Protein AF-A0A2P4XIR9-F1 (afdb_monomer_lite)

Organism: NCBI:txid4796

Radius of gyration: 23.54 Å; chains: 1; bounding box: 68×58×56 Å

Foldseek 3Di:
DDDDDDDDDDDDDDDDDDDDDVPPPPDDPDPDDAAQQSVQQVVCVPPPGDGAADEDFQVQVVDPVSLVVNLPCSHHQEYEHPPCQDCCNQPVDVPDGDNVRVVVVVVSCVVSNHHYDYDDDDDDPDDDPVPPDPPPPDDDD

InterPro domains:
  IPR001000 Glycoside hydrolase family 10 domain [PF00331] (42-124)
  IPR001000 Glycoside hydrolase family 10 domain [PS51760] (33-141)
  IPR017853 Glycoside hydrolase superfamily [SSF51445] (42-124)
  IPR044846 Glycoside hydrolase family 10 [PTHR31490] (36-125)

Sequence (141 aa):
MMNAAIACVLGASTLAVAFADPRVMIESTYTDTKGLNDLAKTAWQNKGGKYMGTATDIKQLGDPYYIKVLNDTSDFGMITPANAMKWDATEPKQGVFTFDDADKIVAFANKTGAQVRCHTLVWQWEYLLTIGDSSMLTLMI

pLDDT: mean 78.45, std 23.32, range [28.23, 97.94]

Structure (mmCIF, N/CA/C/O backbone):
data_AF-A0A2P4XIR9-F1
#
_entry.id   AF-A0A2P4XIR9-F1
#
loop_
_atom_site.group_PDB
_atom_site.id
_atom_site.type_symbol
_atom_site.label_atom_id
_atom_site.label_alt_id
_atom_site.label_comp_id
_atom_site.label_asym_id
_atom_site.label_entity_id
_atom_site.label_seq_id
_atom_site.pdbx_PDB_ins_code
_atom_site.Cartn_x
_atom_site.Cartn_y
_atom_site.Cartn_z
_atom_site.occupancy
_atom_site.B_iso_or_equiv
_atom_site.auth_seq_id
_atom_site.auth_comp_id
_atom_site.auth_asym_id
_atom_site.auth_atom_id
_atom_site.pdbx_PDB_model_num
ATOM 1 N N . MET A 1 1 ? 37.357 42.924 -7.310 1.00 36.47 1 MET A N 1
ATOM 2 C CA . MET A 1 1 ? 36.624 43.638 -8.377 1.00 36.47 1 MET A CA 1
ATOM 3 C C . MET A 1 1 ? 36.578 42.739 -9.607 1.00 36.47 1 MET A C 1
ATOM 5 O O . MET A 1 1 ? 37.609 42.146 -9.891 1.00 36.47 1 MET A O 1
ATOM 9 N N . MET A 1 2 ? 35.414 42.693 -10.282 1.00 32.34 2 MET A N 1
ATOM 10 C CA . MET A 1 2 ? 35.078 42.017 -11.563 1.00 32.34 2 MET A CA 1
ATOM 11 C C . MET A 1 2 ? 34.957 40.477 -11.522 1.00 32.34 2 MET A C 1
ATOM 13 O O . MET A 1 2 ? 35.800 39.821 -10.934 1.00 32.34 2 MET A O 1
ATOM 17 N N . ASN A 1 3 ? 33.982 39.805 -12.148 1.00 33.81 3 ASN A N 1
ATOM 18 C CA . ASN A 1 3 ? 32.728 40.198 -12.806 1.00 33.81 3 ASN A CA 1
ATOM 19 C C . ASN A 1 3 ? 31.863 38.930 -12.975 1.00 33.81 3 ASN A C 1
ATOM 21 O O . ASN A 1 3 ? 32.394 37.856 -13.249 1.00 33.81 3 ASN A O 1
ATOM 25 N N . ALA A 1 4 ? 30.545 39.063 -12.834 1.00 39.94 4 ALA A N 1
ATOM 26 C CA . ALA A 1 4 ? 29.579 38.003 -13.112 1.00 39.94 4 ALA A CA 1
ATOM 27 C C . ALA A 1 4 ? 29.442 37.756 -14.625 1.00 39.94 4 ALA A C 1
ATOM 29 O O . ALA A 1 4 ? 29.378 38.709 -15.400 1.00 39.94 4 ALA A O 1
ATOM 30 N N . ALA A 1 5 ? 29.313 36.492 -15.027 1.00 35.50 5 ALA A N 1
ATOM 31 C CA . ALA A 1 5 ? 28.760 36.115 -16.324 1.00 35.50 5 ALA A CA 1
ATOM 32 C C . ALA A 1 5 ? 27.881 34.871 -16.149 1.00 35.50 5 ALA A C 1
ATOM 34 O O . ALA A 1 5 ? 28.358 33.752 -15.973 1.00 35.50 5 ALA A O 1
ATOM 35 N N . ILE A 1 6 ? 26.573 35.116 -16.150 1.00 39.72 6 ILE A N 1
ATOM 36 C CA . ILE A 1 6 ? 25.508 34.125 -16.279 1.00 39.72 6 ILE A CA 1
ATOM 37 C C . ILE A 1 6 ? 25.523 33.659 -17.740 1.00 39.72 6 ILE A C 1
ATOM 39 O O . ILE A 1 6 ? 25.289 34.466 -18.639 1.00 39.72 6 ILE A O 1
ATOM 43 N N . ALA A 1 7 ? 25.815 32.382 -17.992 1.00 33.91 7 ALA A N 1
ATOM 44 C CA . ALA A 1 7 ? 25.688 31.797 -19.323 1.00 33.91 7 ALA A CA 1
ATOM 45 C C . ALA A 1 7 ? 24.249 31.303 -19.523 1.00 33.91 7 ALA A C 1
ATOM 47 O O . ALA A 1 7 ? 23.773 30.403 -18.832 1.00 33.91 7 ALA A O 1
ATOM 48 N N . CYS A 1 8 ? 23.561 31.967 -20.448 1.00 28.23 8 CYS A N 1
ATOM 49 C CA . CYS A 1 8 ? 22.185 31.722 -20.851 1.00 28.23 8 CYS A CA 1
ATOM 50 C C . CYS A 1 8 ? 22.088 30.467 -21.738 1.00 28.23 8 CYS A C 1
ATOM 52 O O . CYS A 1 8 ? 22.966 30.201 -22.558 1.00 28.23 8 CYS A O 1
ATOM 54 N N . VAL A 1 9 ? 21.006 29.710 -21.564 1.00 42.06 9 VAL A N 1
ATOM 55 C CA . VAL A 1 9 ? 20.671 28.468 -22.274 1.00 42.06 9 VAL A CA 1
ATOM 56 C C . VAL A 1 9 ? 20.445 28.728 -23.768 1.00 42.06 9 VAL A C 1
ATOM 58 O O . VAL A 1 9 ? 19.646 29.589 -24.127 1.00 42.06 9 VAL A O 1
ATOM 61 N N . LEU A 1 10 ? 21.064 27.926 -24.638 1.00 39.16 10 LEU A N 1
ATOM 62 C CA . LEU A 1 10 ? 20.612 27.737 -26.018 1.00 39.16 10 LEU A CA 1
ATOM 63 C C . LEU A 1 10 ? 20.171 26.284 -26.184 1.00 39.16 10 LEU A C 1
ATOM 65 O O . LEU A 1 10 ? 20.980 25.359 -26.172 1.00 39.16 10 LEU A O 1
ATOM 69 N N . GLY A 1 11 ? 18.855 26.109 -26.275 1.00 43.09 11 GLY A N 1
ATOM 70 C CA . GLY A 1 11 ? 18.217 24.840 -26.572 1.00 43.09 11 GLY A CA 1
ATOM 71 C C . GLY A 1 11 ? 18.329 24.494 -28.053 1.00 43.09 11 GLY A C 1
ATOM 72 O O . GLY A 1 11 ? 18.084 25.327 -28.923 1.00 43.09 11 GLY A O 1
ATOM 73 N N . ALA A 1 12 ? 18.637 23.232 -28.320 1.00 42.97 12 ALA A N 1
ATOM 74 C CA . ALA A 1 12 ? 18.351 22.579 -29.585 1.00 42.97 12 ALA A CA 1
ATOM 75 C C . ALA A 1 12 ? 17.835 21.172 -29.270 1.00 42.97 12 ALA A C 1
ATOM 77 O O . ALA A 1 12 ? 18.586 20.204 -29.245 1.00 42.97 12 ALA A O 1
ATOM 78 N N . SER A 1 13 ? 16.543 21.060 -28.966 1.00 41.59 13 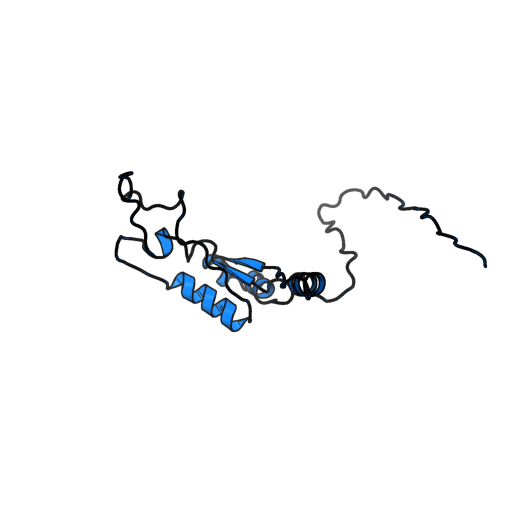SER A N 1
ATOM 79 C CA . SER A 1 13 ? 15.844 19.778 -28.993 1.00 41.59 13 SER A CA 1
ATOM 80 C C . SER A 1 13 ? 15.295 19.590 -30.404 1.00 41.59 13 SER A C 1
ATOM 82 O O . SER A 1 13 ? 14.296 20.208 -30.775 1.00 41.59 13 SER A O 1
ATOM 84 N N . THR A 1 14 ? 15.961 18.778 -31.219 1.00 41.91 14 THR A N 1
ATOM 85 C CA . THR A 1 14 ? 15.407 18.328 -32.497 1.00 41.91 14 THR A CA 1
ATOM 86 C C . THR A 1 14 ? 14.218 17.412 -32.229 1.00 41.91 14 THR A C 1
ATOM 88 O O . THR A 1 14 ? 14.373 16.328 -31.671 1.00 41.91 14 THR A O 1
ATOM 91 N N . LEU A 1 15 ? 13.028 17.863 -32.621 1.00 37.41 15 LEU A N 1
ATOM 92 C CA . LEU A 1 15 ? 11.797 17.082 -32.605 1.00 37.41 15 LEU A CA 1
ATOM 93 C C . LEU A 1 15 ? 11.830 16.114 -33.801 1.00 37.41 15 LEU A C 1
ATOM 95 O O . LEU A 1 15 ? 11.572 16.516 -34.935 1.00 37.41 15 LEU A O 1
ATOM 99 N N . ALA A 1 16 ? 12.185 14.851 -33.573 1.00 44.44 16 ALA A N 1
ATOM 100 C CA . ALA A 1 16 ? 11.965 13.796 -34.557 1.00 44.44 16 ALA A CA 1
ATOM 101 C C . ALA A 1 16 ? 10.541 13.253 -34.369 1.00 44.44 16 ALA A C 1
ATOM 103 O O . ALA A 1 16 ? 10.217 12.673 -33.334 1.00 44.44 16 ALA A O 1
ATOM 104 N N . VAL A 1 17 ? 9.677 13.477 -35.358 1.00 38.41 17 VAL A N 1
ATOM 105 C CA . VAL A 1 17 ? 8.335 12.886 -35.418 1.00 38.41 17 VAL A CA 1
ATOM 106 C C . VAL A 1 17 ? 8.491 11.403 -35.766 1.00 38.41 17 VAL A C 1
ATOM 108 O O . VAL A 1 17 ? 8.938 11.068 -36.862 1.00 38.41 17 VAL A O 1
ATOM 111 N N . ALA A 1 18 ? 8.157 10.517 -34.828 1.00 47.03 18 ALA A N 1
ATOM 112 C CA . ALA A 1 18 ? 8.141 9.076 -35.050 1.00 47.03 18 ALA A CA 1
ATOM 113 C C . ALA A 1 18 ? 6.850 8.662 -35.775 1.00 47.03 18 ALA A C 1
ATOM 115 O O . ALA A 1 18 ? 5.748 9.014 -35.353 1.00 47.03 18 ALA A O 1
ATOM 116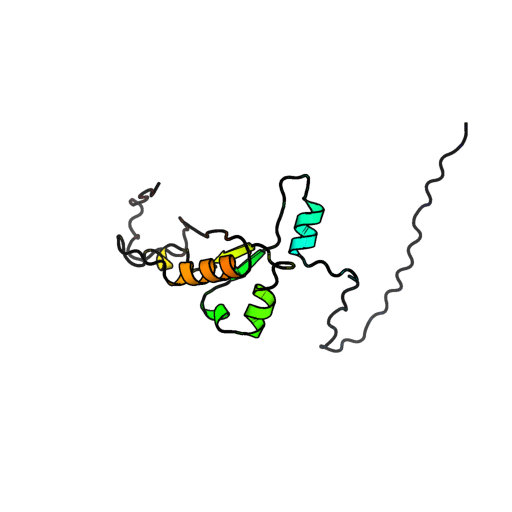 N N . PHE A 1 19 ? 6.983 7.885 -36.852 1.00 43.44 19 PHE A N 1
ATOM 117 C CA . PHE A 1 19 ? 5.870 7.107 -37.390 1.00 43.44 19 PHE A CA 1
ATOM 118 C C . PHE A 1 19 ? 5.470 6.061 -36.340 1.00 43.44 19 PHE A C 1
ATOM 120 O O . PHE A 1 19 ? 6.315 5.317 -35.845 1.00 43.44 19 PHE A O 1
ATOM 127 N N . ALA A 1 20 ? 4.196 6.060 -35.954 1.00 47.53 20 ALA A N 1
ATOM 128 C CA . ALA A 1 20 ? 3.675 5.278 -34.841 1.00 47.53 20 ALA A CA 1
ATOM 129 C C . ALA A 1 20 ? 3.675 3.765 -35.135 1.00 47.53 20 ALA A C 1
ATOM 131 O O . ALA A 1 20 ? 2.852 3.276 -35.907 1.00 47.53 20 ALA A O 1
ATOM 132 N N . ASP A 1 21 ? 4.564 3.028 -34.466 1.00 52.31 21 ASP A N 1
ATOM 133 C CA . ASP A 1 21 ? 4.382 1.610 -34.137 1.00 52.31 21 ASP A CA 1
ATOM 134 C C . ASP A 1 21 ? 3.700 1.550 -32.751 1.00 52.31 21 ASP A C 1
ATOM 136 O O . ASP A 1 21 ? 4.157 2.222 -31.821 1.00 52.31 21 ASP A O 1
ATOM 140 N N . PRO A 1 22 ? 2.615 0.779 -32.558 1.00 51.31 22 PRO A N 1
ATOM 141 C CA . PRO A 1 22 ? 1.943 0.652 -31.261 1.00 51.31 22 PRO A CA 1
ATOM 142 C C . PRO A 1 22 ? 2.799 -0.004 -30.154 1.00 51.31 22 PRO A C 1
ATOM 144 O O . PRO A 1 22 ? 2.305 -0.212 -29.049 1.00 51.31 22 PRO A O 1
ATOM 147 N N . ARG A 1 23 ? 4.076 -0.316 -30.409 1.00 54.72 23 ARG A N 1
ATOM 148 C CA . ARG A 1 23 ? 5.058 -0.796 -29.422 1.00 54.72 23 ARG A CA 1
ATOM 149 C C . ARG A 1 23 ? 6.023 0.268 -28.900 1.00 54.72 23 ARG A C 1
ATOM 151 O O . ARG A 1 23 ? 6.944 -0.091 -28.168 1.00 54.72 23 ARG A O 1
ATOM 158 N N . VAL A 1 24 ? 5.855 1.548 -29.240 1.00 48.50 24 VAL A N 1
ATOM 159 C CA . VAL A 1 24 ? 6.725 2.607 -28.702 1.00 48.50 24 VAL A CA 1
ATOM 160 C C . VAL A 1 24 ? 6.358 2.884 -27.240 1.00 48.50 24 VAL A C 1
ATOM 162 O O . VAL A 1 24 ? 5.682 3.853 -26.901 1.00 48.50 24 VAL A O 1
ATOM 165 N N . MET A 1 25 ? 6.828 2.008 -26.354 1.00 59.78 25 MET A N 1
ATOM 166 C CA . MET A 1 25 ? 7.173 2.400 -24.996 1.00 59.78 25 MET A CA 1
ATOM 167 C C . MET A 1 25 ? 8.227 3.494 -25.150 1.00 59.78 25 MET A C 1
ATOM 169 O O . MET A 1 25 ? 9.290 3.243 -25.715 1.00 59.78 25 MET A O 1
ATOM 173 N N . ILE A 1 26 ? 7.916 4.720 -24.728 1.00 68.50 26 ILE A N 1
ATOM 174 C CA . ILE A 1 26 ? 8.929 5.773 -24.672 1.00 68.50 26 ILE A CA 1
ATOM 175 C C . ILE A 1 26 ? 10.002 5.269 -23.710 1.00 68.50 26 ILE A C 1
ATOM 177 O O . ILE A 1 26 ? 9.724 5.043 -22.532 1.00 68.50 26 ILE A O 1
ATOM 181 N N . GLU A 1 27 ? 11.196 5.019 -24.240 1.00 71.38 27 GLU A N 1
ATOM 182 C CA . GLU A 1 27 ? 12.312 4.529 -23.447 1.00 71.38 27 GLU A CA 1
ATOM 183 C C . GLU A 1 27 ? 12.631 5.562 -22.365 1.00 71.38 27 GLU A C 1
ATOM 185 O O . GLU A 1 27 ? 12.727 6.765 -22.631 1.00 71.38 27 GLU A O 1
ATOM 190 N N . SER A 1 28 ? 12.715 5.098 -21.118 1.00 76.38 28 SER A N 1
ATOM 191 C CA . SER A 1 28 ? 13.009 5.982 -19.999 1.00 76.38 28 SER A CA 1
ATOM 192 C C . SER A 1 28 ? 14.405 6.568 -20.179 1.00 76.38 28 SER A C 1
ATOM 194 O O . SER A 1 28 ? 15.380 5.836 -20.318 1.00 76.38 28 SER A O 1
ATOM 196 N N . THR A 1 29 ? 14.519 7.894 -20.129 1.00 83.62 29 THR A N 1
ATOM 197 C CA . THR A 1 29 ? 15.819 8.581 -20.093 1.00 83.62 29 THR A CA 1
ATOM 198 C C . THR A 1 29 ? 16.454 8.555 -18.699 1.00 83.62 29 THR A C 1
ATOM 200 O O . THR A 1 29 ? 17.552 9.077 -18.509 1.00 83.62 29 THR A O 1
ATOM 203 N N . TYR A 1 30 ? 15.771 7.962 -17.712 1.00 82.56 30 TYR A N 1
ATOM 204 C CA . TYR A 1 30 ? 16.284 7.764 -16.363 1.00 82.56 30 TYR A CA 1
ATOM 205 C C . TYR A 1 30 ? 17.305 6.621 -16.350 1.00 82.56 30 TYR A C 1
ATOM 207 O O . TYR A 1 30 ? 16.976 5.483 -16.671 1.00 82.56 30 TYR A O 1
ATOM 215 N N . THR A 1 31 ? 18.547 6.935 -15.982 1.00 85.25 31 THR A N 1
ATOM 216 C CA . THR A 1 31 ? 19.689 6.004 -16.014 1.00 85.25 31 THR A CA 1
ATOM 217 C C . THR A 1 31 ? 20.149 5.533 -14.634 1.00 85.25 31 THR A C 1
ATOM 219 O O . THR A 1 31 ? 21.058 4.711 -14.540 1.00 85.25 31 THR A O 1
ATOM 222 N N . ASP A 1 32 ? 19.561 6.065 -13.563 1.00 87.31 32 ASP A N 1
ATOM 223 C CA . ASP A 1 32 ? 19.878 5.689 -12.183 1.00 87.31 32 ASP A CA 1
ATOM 224 C C . ASP A 1 32 ? 19.058 4.446 -11.772 1.00 87.31 32 ASP A C 1
ATOM 226 O O . ASP A 1 32 ? 18.108 4.048 -12.445 1.00 87.31 32 ASP A O 1
ATOM 230 N N . THR A 1 33 ? 19.473 3.772 -10.703 1.00 89.38 33 THR A N 1
ATOM 231 C CA . THR A 1 33 ? 18.911 2.487 -10.260 1.00 89.38 33 THR A CA 1
ATOM 232 C C . THR A 1 33 ? 17.948 2.635 -9.087 1.00 89.38 33 THR A C 1
ATOM 234 O O . THR A 1 33 ? 17.503 1.629 -8.539 1.00 89.38 33 THR A O 1
ATOM 237 N N . LYS A 1 34 ? 17.670 3.863 -8.634 1.00 93.81 34 LYS A N 1
ATOM 238 C CA . LYS A 1 34 ? 16.747 4.100 -7.520 1.00 93.81 34 LYS A CA 1
ATOM 239 C C . LYS A 1 34 ? 15.306 3.933 -7.982 1.00 93.81 34 LYS A C 1
ATOM 241 O O . LYS A 1 34 ? 14.899 4.532 -8.975 1.00 93.81 34 LYS A O 1
ATOM 246 N N . GLY A 1 35 ? 14.528 3.188 -7.205 1.00 94.56 35 GLY A N 1
ATOM 247 C CA . GLY A 1 35 ? 13.088 3.104 -7.410 1.00 94.56 35 GLY A CA 1
ATOM 248 C C . GLY A 1 35 ? 12.351 4.383 -6.992 1.00 94.56 35 GLY A C 1
ATOM 249 O O . GLY A 1 35 ? 12.899 5.300 -6.365 1.00 94.56 35 GLY A O 1
ATOM 250 N N . LEU A 1 36 ? 11.065 4.446 -7.327 1.00 95.12 36 LEU A N 1
ATOM 251 C CA . LEU A 1 36 ? 10.189 5.598 -7.092 1.00 95.12 36 LEU A CA 1
ATOM 252 C C . LEU A 1 36 ? 10.138 6.035 -5.618 1.00 95.12 36 LEU A C 1
ATOM 254 O O . LEU A 1 36 ? 10.173 7.231 -5.308 1.00 95.12 36 LEU A O 1
ATOM 258 N N . ASN A 1 37 ? 10.060 5.085 -4.691 1.00 96.38 37 ASN A N 1
ATOM 259 C CA . ASN A 1 37 ? 10.036 5.359 -3.260 1.00 96.38 37 ASN A CA 1
ATOM 260 C C . ASN A 1 37 ? 11.404 5.829 -2.747 1.00 96.38 37 ASN A C 1
ATOM 262 O O . ASN A 1 37 ? 11.453 6.705 -1.884 1.00 96.38 37 ASN A O 1
ATOM 266 N N . ASP A 1 38 ? 12.506 5.322 -3.291 1.00 95.94 38 ASP A N 1
ATOM 267 C CA . ASP A 1 38 ? 13.849 5.795 -2.936 1.00 95.94 38 ASP A CA 1
ATOM 268 C C . ASP A 1 38 ? 14.086 7.236 -3.389 1.00 95.94 38 ASP A C 1
ATOM 270 O O . ASP A 1 38 ? 14.662 8.048 -2.651 1.00 95.94 38 ASP A O 1
ATOM 274 N N . LEU A 1 39 ? 13.583 7.586 -4.573 1.00 94.56 39 LEU A N 1
ATOM 275 C CA . LEU A 1 39 ? 13.574 8.959 -5.067 1.00 94.56 39 LEU A CA 1
ATOM 276 C C . LEU A 1 39 ? 12.718 9.869 -4.183 1.00 94.56 39 LEU A C 1
ATOM 278 O O . LEU A 1 39 ? 13.183 10.940 -3.787 1.00 94.56 39 LEU A O 1
ATOM 282 N N . ALA A 1 40 ? 11.508 9.442 -3.806 1.00 94.38 40 ALA A N 1
ATOM 283 C CA . ALA A 1 40 ? 10.643 10.222 -2.920 1.00 94.38 40 ALA A CA 1
ATOM 284 C C . ALA A 1 40 ? 11.260 10.431 -1.534 1.00 94.38 40 ALA A C 1
ATOM 286 O O . ALA A 1 40 ? 11.254 11.557 -1.027 1.00 94.38 40 ALA A O 1
ATOM 287 N N . LYS A 1 41 ? 11.859 9.385 -0.957 1.00 93.88 41 LYS A N 1
ATOM 288 C CA . LYS A 1 41 ? 12.618 9.495 0.289 1.00 93.88 41 LYS A CA 1
ATOM 289 C C . LYS A 1 41 ? 13.739 10.506 0.122 1.00 93.88 41 LYS A C 1
ATOM 291 O O . LYS A 1 41 ? 13.782 11.447 0.904 1.00 93.88 41 LYS A O 1
ATOM 296 N N . THR A 1 42 ? 14.572 10.368 -0.916 1.00 92.88 42 THR A N 1
ATOM 297 C CA . THR A 1 42 ? 15.710 11.261 -1.208 1.00 92.88 42 THR A CA 1
ATOM 298 C C . THR A 1 42 ? 15.291 12.726 -1.358 1.00 92.88 42 THR A C 1
ATOM 300 O O . THR A 1 42 ? 15.896 13.609 -0.753 1.00 92.88 42 THR A O 1
ATOM 303 N N . ALA A 1 43 ? 14.224 13.004 -2.104 1.00 91.50 43 ALA A N 1
ATOM 304 C CA . ALA A 1 43 ? 13.757 14.368 -2.342 1.00 91.50 43 ALA A CA 1
ATOM 305 C C . ALA A 1 43 ? 13.200 15.059 -1.078 1.00 91.50 43 ALA A C 1
ATOM 307 O O . ALA A 1 43 ? 13.197 16.290 -0.996 1.00 91.50 43 ALA A O 1
ATOM 308 N N . TRP A 1 44 ? 12.746 14.286 -0.082 1.00 91.19 44 TRP A N 1
ATOM 309 C CA . TRP A 1 44 ? 12.057 14.793 1.113 1.00 91.19 44 TRP A CA 1
ATOM 310 C C . TRP A 1 44 ? 12.745 14.454 2.445 1.00 91.19 44 TRP A C 1
ATOM 312 O O . TRP A 1 44 ? 12.141 14.672 3.500 1.00 91.19 44 TRP A O 1
ATOM 322 N N . GLN A 1 45 ? 14.001 13.985 2.429 1.00 86.75 45 GLN A N 1
ATOM 323 C CA . GLN A 1 45 ? 14.730 13.518 3.628 1.00 86.75 45 GLN A CA 1
ATOM 324 C C . GLN A 1 45 ? 14.704 14.538 4.778 1.00 86.75 45 GLN A C 1
ATOM 326 O O . GLN A 1 45 ? 14.445 14.173 5.918 1.00 86.75 45 GLN A O 1
ATOM 331 N N . ASN A 1 46 ? 14.863 15.829 4.471 1.00 89.50 46 ASN A N 1
ATOM 332 C CA . ASN A 1 46 ? 14.912 16.907 5.471 1.00 89.50 46 ASN A CA 1
ATOM 333 C C . ASN A 1 46 ? 13.567 17.630 5.680 1.00 89.50 46 ASN A C 1
ATOM 335 O O . ASN A 1 46 ? 13.526 18.705 6.272 1.00 89.50 46 ASN A O 1
ATOM 339 N N . LYS A 1 47 ? 12.465 17.091 5.144 1.00 87.25 47 LYS A N 1
ATOM 340 C CA . LYS A 1 47 ? 11.139 17.742 5.118 1.00 87.25 47 LYS A CA 1
ATOM 341 C C . LYS A 1 47 ? 10.025 16.842 5.665 1.00 87.25 47 LYS A C 1
ATOM 343 O O . LYS A 1 47 ? 8.882 16.920 5.221 1.00 87.25 47 LYS A O 1
ATOM 348 N N . GLY A 1 48 ? 10.371 15.968 6.608 1.00 76.25 48 GLY A N 1
ATOM 349 C CA . GLY A 1 48 ? 9.429 15.040 7.239 1.00 76.25 48 GLY A CA 1
ATOM 350 C C . GLY A 1 48 ? 9.192 13.741 6.468 1.00 76.25 48 GLY A C 1
ATOM 351 O O . GLY A 1 48 ? 8.303 12.991 6.850 1.00 76.25 48 GLY A O 1
ATOM 352 N N . GLY A 1 49 ? 9.985 13.468 5.422 1.00 79.06 49 GLY A N 1
ATOM 353 C CA . GLY A 1 49 ? 9.921 12.235 4.640 1.00 79.06 49 GLY A CA 1
ATOM 354 C C . GLY A 1 49 ? 8.653 12.118 3.789 1.00 79.06 49 GLY A C 1
ATOM 355 O O . GLY A 1 49 ? 7.542 12.448 4.203 1.00 79.06 49 GLY A O 1
ATOM 356 N N . LYS A 1 50 ? 8.807 11.635 2.560 1.00 90.56 50 LYS A N 1
ATOM 357 C CA . LYS A 1 50 ? 7.694 11.186 1.718 1.00 90.56 50 LYS A CA 1
ATOM 358 C C . LYS A 1 50 ? 8.021 9.792 1.208 1.00 90.56 50 LYS A C 1
ATOM 360 O O . LYS A 1 50 ? 9.185 9.401 1.159 1.00 90.56 50 LYS A O 1
ATOM 365 N N . TYR A 1 51 ? 6.980 9.061 0.860 1.00 94.25 51 TYR A N 1
ATOM 366 C CA . TYR A 1 51 ? 7.058 7.729 0.285 1.00 94.25 51 TYR A CA 1
ATOM 367 C C . TYR A 1 51 ? 6.335 7.738 -1.055 1.00 94.25 51 TYR A C 1
ATOM 369 O O . TYR A 1 51 ? 5.410 8.529 -1.264 1.00 94.25 51 TYR A O 1
ATOM 377 N N . MET A 1 52 ? 6.728 6.816 -1.924 1.00 97.12 52 MET A N 1
ATOM 378 C CA . MET A 1 52 ? 5.831 6.334 -2.966 1.00 97.12 52 MET A CA 1
ATOM 379 C C . MET A 1 52 ? 5.229 5.027 -2.488 1.00 97.12 52 MET A C 1
ATOM 381 O O . MET A 1 52 ? 5.903 4.186 -1.894 1.00 97.12 52 MET A O 1
ATOM 385 N N . GLY A 1 53 ? 3.931 4.897 -2.697 1.00 96.62 53 GLY A N 1
ATOM 386 C CA . GLY A 1 53 ? 3.170 3.731 -2.304 1.00 96.62 53 GLY A CA 1
ATOM 387 C C . GLY A 1 53 ? 2.096 3.431 -3.328 1.00 96.62 53 GLY A C 1
ATOM 388 O O . GLY A 1 53 ? 1.842 4.230 -4.229 1.00 96.62 53 GLY A O 1
ATOM 389 N N . THR A 1 54 ? 1.465 2.279 -3.171 1.00 97.81 54 THR A N 1
ATOM 390 C CA . THR A 1 54 ? 0.407 1.822 -4.065 1.00 97.81 54 THR A CA 1
ATOM 391 C C . THR A 1 54 ? -0.716 1.150 -3.286 1.00 97.81 54 THR A C 1
ATOM 393 O O . THR A 1 54 ? -0.537 0.708 -2.147 1.00 97.81 54 THR A O 1
ATOM 396 N N . ALA A 1 55 ? -1.900 1.109 -3.888 1.00 97.50 55 ALA A N 1
ATOM 397 C CA . ALA A 1 55 ? -3.011 0.336 -3.364 1.00 97.50 55 ALA A CA 1
ATOM 398 C C . ALA A 1 55 ? -2.967 -1.092 -3.923 1.00 97.50 55 ALA A C 1
ATOM 400 O O . ALA A 1 55 ? -2.583 -1.308 -5.073 1.00 97.50 55 ALA A O 1
ATOM 401 N N . THR A 1 56 ? -3.388 -2.058 -3.114 1.00 97.44 56 THR A N 1
ATOM 402 C CA . THR A 1 56 ? -3.569 -3.453 -3.533 1.00 97.44 56 THR A CA 1
ATOM 403 C C . THR A 1 56 ? -4.859 -4.008 -2.951 1.00 97.44 56 THR A C 1
ATOM 405 O O . THR A 1 56 ? -5.414 -3.453 -2.002 1.00 97.44 56 THR A O 1
ATOM 408 N N . ASP A 1 57 ? -5.332 -5.112 -3.506 1.00 96.31 57 ASP A N 1
ATOM 409 C CA . ASP A 1 57 ? -6.474 -5.854 -2.992 1.00 96.31 57 ASP A CA 1
ATOM 410 C C . ASP A 1 57 ? -6.137 -7.356 -2.991 1.00 96.31 57 ASP A C 1
ATOM 412 O O . ASP A 1 57 ? -5.150 -7.803 -3.584 1.00 96.31 57 ASP A O 1
ATOM 416 N N . ILE A 1 58 ? -6.924 -8.154 -2.273 1.00 94.06 58 ILE A N 1
ATOM 417 C CA . ILE A 1 58 ? -6.628 -9.572 -2.041 1.00 94.06 58 ILE A CA 1
ATOM 418 C C . ILE A 1 58 ? -6.560 -10.384 -3.325 1.00 94.06 58 ILE A C 1
ATOM 420 O O . ILE A 1 58 ? -5.746 -11.301 -3.442 1.00 94.06 58 ILE A O 1
ATOM 424 N N . LYS A 1 59 ? -7.368 -10.017 -4.317 1.00 94.81 59 LYS A N 1
ATOM 425 C CA . LYS A 1 59 ? -7.452 -10.726 -5.597 1.00 94.81 59 LYS A CA 1
ATOM 426 C C . LYS A 1 59 ? -6.131 -10.676 -6.372 1.00 94.81 59 LYS A C 1
ATOM 428 O O . LYS A 1 59 ? -5.833 -11.602 -7.118 1.00 94.81 59 LYS A O 1
ATOM 433 N N . GLN A 1 60 ? -5.334 -9.626 -6.184 1.00 94.50 60 GLN A N 1
ATOM 434 C CA . GLN A 1 60 ? -4.073 -9.404 -6.886 1.00 94.50 60 GLN A CA 1
ATOM 435 C C . GLN A 1 60 ? -2.900 -10.136 -6.220 1.00 94.50 60 GLN A C 1
ATOM 437 O O . GLN A 1 60 ? -1.906 -10.415 -6.884 1.00 94.50 60 GLN A O 1
ATOM 442 N N . LEU A 1 61 ? -3.012 -10.515 -4.940 1.00 93.56 61 LEU A N 1
ATOM 443 C CA . LEU A 1 61 ? -1.943 -11.231 -4.230 1.00 93.56 61 LEU A CA 1
ATOM 444 C C . LEU A 1 61 ? -1.745 -12.683 -4.712 1.00 93.56 61 LEU A C 1
ATOM 446 O O . LEU A 1 61 ? -0.800 -13.348 -4.298 1.00 93.56 61 LEU A O 1
ATOM 450 N N . GLY A 1 62 ? -2.614 -13.190 -5.588 1.00 93.94 62 GLY A N 1
ATOM 451 C CA . GLY A 1 62 ? -2.416 -14.477 -6.258 1.00 93.94 62 GLY A CA 1
ATOM 452 C C . GLY A 1 62 ? -1.548 -14.406 -7.520 1.00 93.94 62 GLY A C 1
ATOM 453 O O . GLY A 1 62 ? -1.108 -15.448 -8.002 1.00 93.94 62 GLY A O 1
ATOM 454 N N . ASP A 1 63 ? -1.304 -13.212 -8.069 1.00 96.94 63 ASP A N 1
ATOM 455 C CA . ASP A 1 63 ? -0.566 -13.043 -9.322 1.00 96.94 63 ASP A CA 1
ATOM 456 C C . ASP A 1 63 ? 0.947 -12.882 -9.052 1.00 96.94 63 ASP A C 1
ATOM 458 O O . ASP A 1 63 ? 1.368 -11.897 -8.430 1.00 96.94 63 ASP A O 1
ATOM 462 N N . PRO A 1 64 ? 1.796 -13.815 -9.529 1.00 95.19 64 PRO A N 1
ATOM 463 C CA . PRO A 1 64 ? 3.236 -13.762 -9.291 1.00 95.19 64 PRO A CA 1
ATOM 464 C C . PRO A 1 64 ? 3.923 -12.572 -9.975 1.00 95.19 64 PRO A C 1
ATOM 466 O O . PRO A 1 64 ? 4.927 -12.077 -9.459 1.00 95.19 64 PRO A O 1
ATOM 469 N N . TYR A 1 65 ? 3.410 -12.091 -11.111 1.00 96.56 65 TYR A N 1
ATOM 470 C CA . TYR A 1 65 ? 3.972 -10.928 -11.801 1.00 96.56 65 TYR A CA 1
ATOM 471 C C . TYR A 1 65 ? 3.636 -9.640 -11.056 1.00 96.56 65 TYR A C 1
ATOM 473 O O . TYR A 1 65 ? 4.507 -8.789 -10.873 1.00 96.56 65 TYR A O 1
ATOM 481 N N . TYR A 1 66 ? 2.400 -9.532 -10.565 1.00 97.00 66 TYR A N 1
ATOM 482 C CA . TYR A 1 66 ? 1.971 -8.408 -9.742 1.00 97.00 66 TYR A CA 1
ATOM 483 C C . TYR A 1 66 ? 2.753 -8.349 -8.426 1.00 97.00 66 TYR A C 1
ATOM 485 O O . TYR A 1 66 ? 3.327 -7.312 -8.092 1.00 97.00 66 TYR A O 1
ATOM 493 N N . ILE A 1 67 ? 2.853 -9.476 -7.710 1.00 96.06 67 ILE A N 1
ATOM 494 C CA . ILE A 1 67 ? 3.605 -9.538 -6.452 1.00 96.06 67 ILE A CA 1
ATOM 495 C C . ILE A 1 67 ? 5.081 -9.224 -6.660 1.00 96.06 67 ILE A C 1
ATOM 497 O O . ILE A 1 67 ? 5.673 -8.588 -5.794 1.00 96.06 67 ILE A O 1
ATOM 501 N N . LYS A 1 68 ? 5.686 -9.619 -7.788 1.00 96.19 68 LYS A N 1
ATOM 502 C CA . LYS A 1 68 ? 7.085 -9.276 -8.068 1.00 96.19 68 LYS A CA 1
ATOM 503 C C . LYS A 1 68 ? 7.313 -7.763 -8.018 1.00 96.19 68 LYS A C 1
ATOM 505 O O . LYS A 1 68 ? 8.282 -7.334 -7.404 1.00 96.19 68 LYS A O 1
ATOM 510 N N . VAL A 1 69 ? 6.424 -6.985 -8.635 1.00 96.06 69 VAL A N 1
ATOM 511 C CA . VAL A 1 69 ? 6.502 -5.517 -8.647 1.00 96.06 69 VAL A CA 1
ATOM 512 C C . VAL A 1 69 ? 6.114 -4.938 -7.287 1.00 96.06 69 VAL A C 1
ATOM 514 O O . VAL A 1 69 ? 6.812 -4.082 -6.759 1.00 96.06 69 VAL A O 1
ATOM 517 N N . LEU A 1 70 ? 5.035 -5.432 -6.675 1.00 96.50 70 LEU A N 1
ATOM 518 C CA . LEU A 1 70 ? 4.570 -4.937 -5.378 1.00 96.50 70 LEU A CA 1
ATOM 519 C C . LEU A 1 70 ? 5.575 -5.202 -4.237 1.00 96.50 70 LEU A C 1
ATOM 521 O O . LEU A 1 70 ? 5.612 -4.461 -3.258 1.00 96.50 70 LEU A O 1
ATOM 525 N N . ASN A 1 71 ? 6.381 -6.260 -4.350 1.00 96.06 71 ASN A N 1
ATOM 526 C CA . ASN A 1 71 ? 7.426 -6.610 -3.387 1.00 96.06 71 ASN A CA 1
ATOM 527 C C . ASN A 1 71 ? 8.668 -5.709 -3.495 1.00 96.06 71 ASN A C 1
ATOM 529 O O . ASN A 1 71 ? 9.511 -5.729 -2.598 1.00 96.06 71 ASN A O 1
ATOM 533 N N . ASP A 1 72 ? 8.794 -4.925 -4.566 1.00 96.62 72 ASP A N 1
ATOM 534 C CA . ASP A 1 72 ? 9.890 -3.979 -4.717 1.00 96.62 72 ASP A CA 1
ATOM 535 C C . ASP A 1 72 ? 9.619 -2.699 -3.913 1.00 96.62 72 ASP A C 1
ATOM 537 O O . ASP A 1 72 ? 8.944 -1.763 -4.349 1.00 96.62 72 ASP A O 1
ATOM 541 N N . THR A 1 73 ? 10.159 -2.650 -2.695 1.00 96.50 73 THR A N 1
ATOM 542 C CA . THR A 1 73 ? 9.999 -1.492 -1.807 1.00 96.50 73 THR A CA 1
ATOM 543 C C . THR A 1 73 ? 10.824 -0.277 -2.225 1.00 96.50 73 THR A C 1
ATOM 545 O O . THR A 1 73 ? 10.572 0.822 -1.707 1.00 96.50 73 THR A O 1
ATOM 548 N N . SER A 1 74 ? 11.760 -0.436 -3.170 1.00 96.69 74 SER A N 1
ATOM 549 C CA . SER A 1 74 ? 12.448 0.699 -3.789 1.00 96.69 74 SER A CA 1
ATOM 550 C C . SER A 1 74 ? 11.472 1.532 -4.617 1.00 96.69 74 SER A C 1
ATOM 552 O O . SER A 1 74 ? 11.583 2.757 -4.621 1.00 96.69 74 SER A O 1
ATOM 554 N N . ASP A 1 75 ? 10.447 0.902 -5.203 1.00 96.12 75 ASP A N 1
ATOM 555 C CA . ASP A 1 75 ? 9.340 1.564 -5.897 1.00 96.12 75 ASP A CA 1
ATOM 556 C C . ASP A 1 75 ? 8.165 1.872 -4.966 1.00 96.12 75 ASP A C 1
ATOM 558 O O . 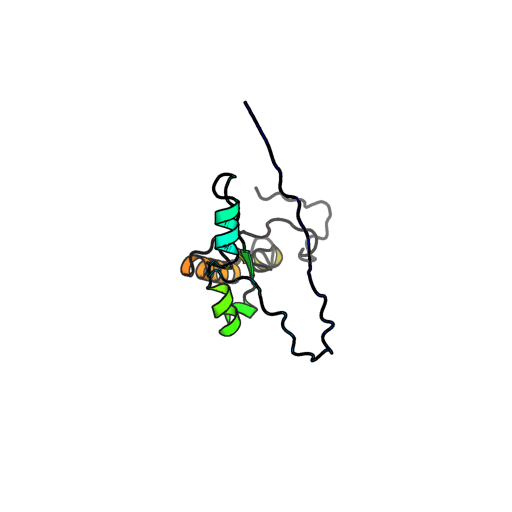ASP A 1 75 ? 7.675 3.005 -4.941 1.00 96.12 75 ASP A O 1
ATOM 562 N N . PHE A 1 76 ? 7.741 0.902 -4.150 1.00 97.56 76 PHE A N 1
ATOM 563 C CA . PHE A 1 76 ? 6.556 1.029 -3.299 1.00 97.56 76 PHE A CA 1
ATOM 564 C C . PHE A 1 76 ? 6.873 0.739 -1.831 1.00 97.56 76 PHE A C 1
ATOM 566 O O . PHE A 1 76 ? 6.737 -0.374 -1.332 1.00 97.56 76 PHE A O 1
ATOM 573 N N . GLY A 1 77 ? 7.249 1.785 -1.094 1.00 96.75 77 GLY A N 1
ATOM 574 C CA . GLY A 1 77 ? 7.535 1.702 0.341 1.00 96.75 77 GLY A CA 1
ATOM 575 C C . GLY A 1 77 ? 6.292 1.710 1.232 1.00 96.75 77 GLY A C 1
ATOM 576 O O . GLY A 1 77 ? 6.418 1.632 2.455 1.00 96.75 77 GLY A O 1
ATOM 577 N N . MET A 1 78 ? 5.097 1.840 0.649 1.00 96.88 78 MET A N 1
ATOM 578 C CA . MET A 1 78 ? 3.846 1.898 1.391 1.00 96.88 78 MET A CA 1
ATOM 579 C C . MET A 1 78 ? 2.690 1.242 0.635 1.00 96.88 78 MET A C 1
ATOM 581 O O . MET A 1 78 ? 2.511 1.470 -0.560 1.00 96.88 78 MET A O 1
ATOM 585 N N . ILE A 1 79 ? 1.884 0.460 1.346 1.00 97.94 79 ILE A N 1
ATOM 586 C CA . ILE A 1 79 ? 0.758 -0.294 0.798 1.00 97.94 79 ILE A CA 1
ATOM 587 C C . ILE A 1 79 ? -0.537 0.177 1.454 1.00 97.94 79 ILE A C 1
ATOM 589 O O . ILE A 1 79 ? -0.609 0.374 2.666 1.00 97.94 79 ILE A O 1
ATOM 593 N N . THR A 1 80 ? -1.571 0.379 0.644 1.00 97.94 80 THR A N 1
ATOM 594 C CA . THR A 1 80 ? -2.925 0.690 1.121 1.00 97.94 80 THR A CA 1
ATOM 595 C C . THR A 1 80 ? -3.868 -0.446 0.721 1.00 97.94 80 THR A C 1
ATOM 597 O O . THR A 1 80 ? -4.006 -0.699 -0.478 1.00 97.94 80 THR A O 1
ATOM 600 N N . PRO A 1 81 ? -4.524 -1.141 1.667 1.00 97.50 81 PRO A N 1
ATOM 601 C CA . PRO A 1 81 ? -5.612 -2.058 1.346 1.00 97.50 81 PRO A CA 1
ATOM 602 C C . PRO A 1 81 ? -6.738 -1.289 0.656 1.00 97.50 81 PRO A C 1
ATOM 604 O O . PRO A 1 81 ? -7.296 -0.356 1.227 1.00 97.50 81 PRO A O 1
ATOM 607 N N . ALA A 1 82 ? -7.038 -1.643 -0.592 1.00 95.31 82 ALA A N 1
ATOM 608 C CA . ALA A 1 82 ? -7.976 -0.883 -1.407 1.00 95.31 82 ALA A CA 1
ATOM 609 C C . ALA A 1 82 ? -9.412 -1.000 -0.886 1.00 95.31 82 ALA A C 1
ATOM 611 O O . ALA A 1 82 ? -10.131 -0.009 -0.910 1.00 95.31 82 ALA A O 1
ATOM 612 N N . ASN A 1 83 ? -9.810 -2.188 -0.417 1.00 94.81 83 ASN A N 1
ATOM 613 C CA . ASN A 1 83 ? -11.170 -2.472 0.061 1.00 94.81 83 ASN A CA 1
ATOM 614 C C . ASN A 1 83 ? -11.195 -3.257 1.379 1.00 94.81 83 ASN A C 1
ATOM 616 O O . ASN A 1 83 ? -12.087 -3.055 2.188 1.00 94.81 83 ASN A O 1
ATOM 620 N N . ALA A 1 84 ? -10.197 -4.108 1.637 1.00 96.12 84 ALA A N 1
ATOM 621 C CA . ALA A 1 84 ? -10.210 -5.037 2.771 1.00 96.12 84 ALA A CA 1
ATOM 622 C C . ALA A 1 84 ? -10.257 -4.383 4.171 1.00 96.12 84 ALA A C 1
ATOM 624 O O . ALA A 1 84 ? -10.510 -5.075 5.148 1.00 96.12 84 ALA A O 1
ATOM 625 N N . MET A 1 85 ? -10.004 -3.074 4.280 1.00 96.38 85 MET A N 1
ATOM 626 C CA . MET A 1 85 ? -10.091 -2.304 5.533 1.00 96.38 85 MET A CA 1
ATOM 627 C C . MET A 1 85 ? -11.261 -1.313 5.562 1.00 96.38 85 MET A C 1
ATOM 629 O O . MET A 1 85 ? -11.310 -0.441 6.429 1.00 96.38 85 MET A O 1
ATOM 633 N N . LYS A 1 86 ? -12.177 -1.399 4.601 1.00 94.94 86 LYS A N 1
ATOM 634 C CA . LYS A 1 86 ? -13.377 -0.568 4.580 1.00 94.94 86 LYS A CA 1
ATOM 635 C C . LYS A 1 86 ? -14.489 -1.213 5.407 1.00 94.94 86 LYS A C 1
ATOM 637 O O . LYS A 1 86 ? -14.348 -2.347 5.872 1.00 94.94 86 LYS A O 1
ATOM 642 N N . TRP A 1 87 ? -15.552 -0.457 5.676 1.00 91.94 87 TRP A N 1
ATOM 643 C CA . TRP A 1 87 ? -16.561 -0.851 6.665 1.00 91.94 87 TRP A CA 1
ATOM 644 C C . TRP A 1 87 ? -17.241 -2.166 6.290 1.00 91.94 87 TRP A C 1
ATOM 646 O O . TRP A 1 87 ? -17.230 -3.103 7.078 1.00 91.94 87 TRP A O 1
ATOM 656 N N . ASP A 1 88 ? -17.781 -2.275 5.082 1.00 90.44 88 ASP A N 1
ATOM 657 C CA . ASP A 1 88 ? -18.448 -3.486 4.597 1.00 90.44 88 ASP A CA 1
ATOM 658 C C . ASP A 1 88 ? -17.559 -4.742 4.658 1.00 90.44 88 ASP A C 1
ATOM 660 O O . ASP A 1 88 ? -18.055 -5.835 4.936 1.00 90.44 88 ASP A O 1
ATOM 664 N N . ALA A 1 89 ? -16.250 -4.582 4.450 1.00 93.00 89 ALA A N 1
ATOM 665 C CA . ALA A 1 89 ? -15.265 -5.649 4.572 1.00 93.00 89 ALA A CA 1
ATOM 666 C C . ALA A 1 89 ? -14.966 -6.021 6.032 1.00 93.00 89 ALA A C 1
ATOM 668 O O . ALA A 1 89 ? -14.805 -7.202 6.334 1.00 93.00 89 ALA A O 1
ATOM 669 N N . THR A 1 90 ? -14.884 -5.035 6.930 1.00 95.62 90 THR A N 1
ATOM 670 C CA . THR A 1 90 ? -14.442 -5.246 8.319 1.00 95.62 90 THR A CA 1
ATOM 671 C C . THR A 1 90 ? -15.569 -5.504 9.307 1.00 95.62 90 THR A C 1
ATOM 673 O O . THR A 1 90 ? -15.351 -6.176 10.309 1.00 95.62 90 THR A O 1
ATOM 676 N N . GLU A 1 91 ? -16.776 -5.027 9.023 1.00 94.31 91 GLU A N 1
ATOM 677 C CA . GLU A 1 91 ? -17.989 -5.219 9.816 1.00 94.31 91 GLU A CA 1
ATOM 678 C C . GLU A 1 91 ? -19.197 -5.446 8.878 1.00 94.31 91 GLU A C 1
ATOM 680 O O . GLU A 1 91 ? -20.087 -4.598 8.756 1.00 94.31 91 GLU A O 1
ATOM 685 N N . PRO A 1 92 ? -19.267 -6.600 8.185 1.00 89.69 92 PRO A N 1
ATOM 686 C CA . PRO A 1 92 ? -20.334 -6.897 7.221 1.00 89.69 92 PRO A CA 1
ATOM 687 C C . PRO A 1 92 ? -21.729 -7.000 7.855 1.00 89.69 92 PRO A C 1
ATOM 689 O O . PRO A 1 92 ? -22.738 -7.014 7.152 1.00 89.69 92 PRO A O 1
ATOM 692 N N . LYS A 1 93 ? -21.811 -7.138 9.181 1.00 90.19 93 LYS A N 1
ATOM 693 C CA . LYS A 1 93 ? -23.038 -7.006 9.972 1.00 90.19 93 LYS A CA 1
ATOM 694 C C . LYS A 1 93 ? -22.678 -6.296 11.264 1.00 90.19 93 LYS A C 1
ATOM 696 O O . LYS A 1 93 ? -21.645 -6.606 11.844 1.00 90.19 93 LYS A O 1
ATOM 701 N N . GLN A 1 94 ? -23.557 -5.421 11.742 1.00 88.38 94 GLN A N 1
ATOM 702 C CA . GLN A 1 94 ? -23.324 -4.672 12.975 1.00 88.38 94 GLN A CA 1
ATOM 703 C C . GLN A 1 94 ? -22.948 -5.601 14.144 1.00 88.38 94 GLN A C 1
ATOM 705 O O . GLN A 1 94 ? -23.654 -6.571 14.430 1.00 88.38 94 GLN A O 1
ATOM 710 N N . GLY A 1 95 ? -21.833 -5.300 14.807 1.00 92.44 95 GLY A N 1
ATOM 711 C CA . GLY A 1 95 ? -21.251 -6.078 15.899 1.00 92.44 95 GLY A CA 1
ATOM 712 C C . GLY A 1 95 ? -20.504 -7.347 15.471 1.00 92.44 95 GLY A C 1
ATOM 713 O O . GLY A 1 95 ? -20.013 -8.069 16.337 1.00 92.44 95 GLY A O 1
ATOM 714 N N . VAL A 1 96 ? -20.408 -7.643 14.171 1.00 94.06 96 VAL A N 1
ATOM 715 C CA . VAL A 1 96 ? -19.724 -8.825 13.630 1.00 94.06 96 VAL A CA 1
ATOM 716 C C . VAL A 1 96 ? -18.533 -8.376 12.796 1.00 94.06 96 VAL A C 1
ATOM 718 O O . VAL A 1 96 ? -18.680 -8.048 11.620 1.00 94.06 96 VAL A O 1
ATOM 721 N N . PHE A 1 97 ? -17.353 -8.409 13.412 1.00 95.88 97 PHE A N 1
ATOM 722 C CA . PHE A 1 97 ? -16.109 -7.989 12.777 1.00 95.88 97 PHE A CA 1
ATOM 723 C C . PHE A 1 97 ? -15.345 -9.153 12.143 1.00 95.88 97 PHE A C 1
ATOM 725 O O . PHE A 1 97 ? -15.321 -10.263 12.679 1.00 95.88 97 PHE A O 1
ATOM 732 N N . THR A 1 98 ? -14.669 -8.878 11.032 1.00 96.81 98 THR A N 1
ATOM 733 C CA . THR A 1 98 ? -13.649 -9.749 10.440 1.00 96.81 98 THR A CA 1
ATOM 734 C C . THR A 1 98 ? -12.494 -8.912 9.901 1.00 96.81 98 THR A C 1
ATOM 736 O O . THR A 1 98 ? -12.694 -7.806 9.411 1.00 96.81 98 THR A O 1
ATOM 739 N N . PHE A 1 99 ? -11.274 -9.436 9.994 1.00 97.00 99 PHE A N 1
ATOM 740 C CA . PHE A 1 99 ? -10.069 -8.765 9.499 1.00 97.00 99 PHE A CA 1
ATOM 741 C C . PHE A 1 99 ? -9.214 -9.673 8.610 1.00 97.00 99 PHE A C 1
ATOM 743 O O . PHE A 1 99 ? -8.131 -9.272 8.199 1.00 97.00 99 PHE A O 1
ATOM 750 N N . ASP A 1 100 ? -9.704 -10.864 8.249 1.00 97.31 100 ASP A N 1
ATOM 751 C CA . ASP A 1 100 ? -8.905 -11.911 7.596 1.00 97.31 100 ASP A CA 1
ATOM 752 C C . ASP A 1 100 ? -8.213 -11.434 6.308 1.00 97.31 100 ASP A C 1
ATOM 754 O O . ASP A 1 100 ? -7.053 -11.757 6.042 1.00 97.31 100 ASP A O 1
ATOM 758 N N . ASP A 1 101 ? -8.923 -10.662 5.485 1.00 96.69 101 ASP A N 1
ATOM 759 C CA . ASP A 1 101 ? -8.389 -10.136 4.229 1.00 96.69 101 ASP A CA 1
ATOM 760 C C . ASP A 1 101 ? -7.476 -8.921 4.446 1.00 96.69 101 ASP A C 1
ATOM 762 O O . ASP A 1 101 ? -6.457 -8.787 3.765 1.00 96.69 101 ASP A O 1
ATOM 766 N N . ALA A 1 102 ? -7.769 -8.069 5.431 1.00 96.50 102 ALA A N 1
ATOM 767 C CA . ALA A 1 102 ? -6.871 -6.982 5.814 1.00 96.50 102 ALA A CA 1
ATOM 768 C C . ALA A 1 102 ? -5.540 -7.532 6.349 1.00 96.50 102 ALA A C 1
ATOM 770 O O . ALA A 1 102 ? -4.469 -7.083 5.930 1.00 96.50 102 ALA A O 1
ATOM 771 N N . ASP A 1 103 ? -5.604 -8.554 7.202 1.00 97.81 103 ASP A N 1
ATOM 772 C CA . ASP A 1 103 ? -4.455 -9.181 7.849 1.00 97.81 103 ASP A CA 1
ATOM 773 C C . ASP A 1 103 ? -3.517 -9.837 6.839 1.00 97.81 103 ASP A C 1
ATOM 775 O O . ASP A 1 103 ? -2.299 -9.731 6.970 1.00 97.81 103 ASP A O 1
ATOM 779 N N . LYS A 1 104 ? -4.047 -10.440 5.770 1.00 97.69 104 LYS A N 1
ATOM 780 C CA . LYS A 1 104 ? -3.226 -10.960 4.663 1.00 97.69 104 LYS A CA 1
ATOM 781 C C . LYS A 1 104 ? -2.427 -9.852 3.966 1.00 97.69 104 LYS A C 1
ATOM 783 O O . LYS A 1 104 ? -1.251 -10.058 3.659 1.00 97.69 104 LYS A O 1
ATOM 788 N N . ILE A 1 105 ? -3.022 -8.677 3.732 1.00 97.38 105 ILE A N 1
ATOM 789 C CA . ILE A 1 105 ? -2.321 -7.539 3.106 1.00 97.38 105 ILE A CA 1
ATOM 790 C C . ILE A 1 105 ? -1.288 -6.945 4.071 1.00 97.38 105 ILE A C 1
ATOM 792 O O . ILE A 1 105 ? -0.165 -6.644 3.663 1.00 97.38 105 ILE A O 1
ATOM 796 N N . VAL A 1 106 ? -1.627 -6.819 5.356 1.00 97.62 106 VAL A N 1
ATOM 797 C CA . VAL A 1 106 ? -0.694 -6.344 6.390 1.00 97.62 106 VAL A CA 1
ATOM 798 C C . VAL A 1 106 ? 0.477 -7.313 6.556 1.00 97.62 106 VAL A C 1
ATOM 800 O O . VAL A 1 106 ? 1.627 -6.882 6.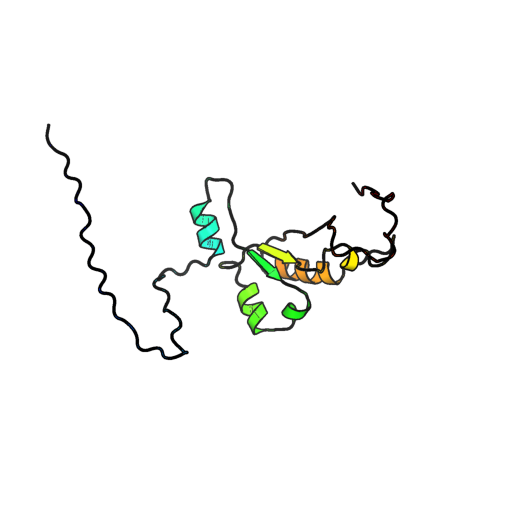615 1.00 97.62 106 VAL A O 1
ATOM 803 N N . ALA A 1 107 ? 0.219 -8.621 6.565 1.00 97.25 107 ALA A N 1
ATOM 804 C CA . ALA A 1 107 ? 1.252 -9.649 6.631 1.00 97.25 107 ALA A CA 1
ATOM 805 C C . ALA A 1 107 ? 2.181 -9.601 5.411 1.00 97.25 107 ALA A C 1
ATOM 807 O O . ALA A 1 107 ? 3.398 -9.726 5.564 1.00 97.25 107 ALA A O 1
ATOM 808 N N . PHE A 1 108 ? 1.629 -9.368 4.214 1.00 96.12 108 PHE A N 1
ATOM 809 C CA . PHE A 1 108 ? 2.430 -9.117 3.021 1.00 96.12 108 PHE A CA 1
ATOM 810 C C . PHE A 1 108 ? 3.339 -7.896 3.219 1.00 96.12 108 PHE A C 1
ATOM 812 O O . PHE A 1 108 ? 4.554 -8.033 3.107 1.00 96.12 108 PHE A O 1
ATOM 819 N N . ALA A 1 109 ? 2.785 -6.735 3.585 1.00 96.38 109 ALA A N 1
ATOM 820 C CA . ALA A 1 109 ? 3.555 -5.502 3.767 1.00 96.38 109 ALA A CA 1
ATOM 821 C C . ALA A 1 109 ? 4.664 -5.647 4.826 1.00 96.38 109 ALA A C 1
ATOM 823 O O . ALA A 1 109 ? 5.809 -5.263 4.590 1.00 96.38 109 ALA A O 1
ATOM 824 N N . ASN A 1 110 ? 4.363 -6.299 5.953 1.00 96.25 110 ASN A N 1
ATOM 825 C CA . ASN A 1 110 ? 5.349 -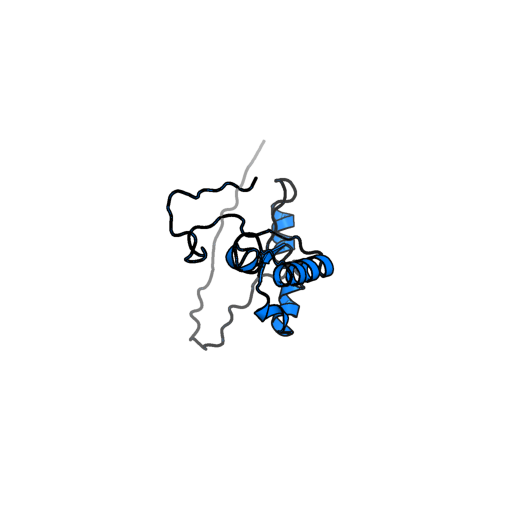6.596 6.993 1.00 96.25 110 ASN A CA 1
ATOM 826 C C . ASN A 1 110 ? 6.497 -7.470 6.474 1.00 96.25 110 ASN A C 1
ATOM 828 O O . ASN A 1 110 ? 7.651 -7.237 6.828 1.00 96.25 110 ASN A O 1
ATOM 832 N N . LYS A 1 111 ? 6.205 -8.463 5.623 1.00 95.94 111 LYS A N 1
ATOM 833 C CA . LYS A 1 111 ? 7.229 -9.330 5.023 1.00 95.94 111 LYS A CA 1
ATOM 834 C C . LYS A 1 111 ? 8.141 -8.567 4.060 1.00 95.94 111 LYS A C 1
ATOM 836 O O . LYS A 1 111 ? 9.325 -8.885 3.983 1.00 95.94 111 LYS A O 1
ATOM 841 N N . THR A 1 112 ? 7.603 -7.600 3.318 1.00 93.62 112 THR A N 1
ATOM 842 C CA . THR A 1 112 ? 8.375 -6.820 2.337 1.00 93.62 112 THR A CA 1
ATOM 843 C C . THR A 1 112 ? 9.121 -5.641 2.968 1.00 93.62 112 THR A C 1
ATOM 845 O O . THR A 1 112 ? 10.060 -5.117 2.373 1.00 93.62 112 THR A O 1
ATOM 848 N N . GLY A 1 113 ? 8.734 -5.231 4.181 1.00 94.94 113 GLY A N 1
ATOM 849 C CA . GLY A 1 113 ? 9.232 -4.023 4.843 1.00 94.94 113 GLY A CA 1
ATOM 850 C C . GLY A 1 113 ? 8.505 -2.747 4.406 1.00 94.94 113 GLY A C 1
ATOM 851 O O . GLY A 1 113 ? 8.927 -1.647 4.768 1.00 94.94 113 GLY A O 1
ATOM 852 N N . ALA A 1 114 ? 7.419 -2.873 3.636 1.00 96.38 114 ALA A N 1
ATOM 853 C CA . ALA A 1 114 ? 6.547 -1.756 3.309 1.00 96.38 114 ALA A CA 1
ATOM 854 C C . ALA A 1 114 ? 5.703 -1.355 4.527 1.00 96.38 114 ALA A C 1
ATOM 856 O O . ALA A 1 114 ? 5.231 -2.188 5.299 1.00 96.38 114 ALA A O 1
ATOM 857 N N . GLN A 1 115 ? 5.464 -0.057 4.680 1.00 96.12 115 GLN A N 1
ATOM 858 C CA . GLN A 1 115 ? 4.520 0.444 5.675 1.00 96.12 115 GLN A CA 1
ATOM 859 C C . GLN A 1 115 ? 3.076 0.285 5.178 1.00 96.12 115 GLN A C 1
ATOM 861 O O . GLN A 1 115 ? 2.833 0.185 3.976 1.00 96.12 115 GLN A O 1
ATOM 866 N N . VAL A 1 116 ? 2.098 0.329 6.083 1.00 97.38 116 VAL A N 1
ATOM 867 C CA . VAL A 1 116 ? 0.673 0.246 5.729 1.00 97.38 116 VAL A CA 1
ATOM 868 C C . VAL A 1 116 ? -0.028 1.567 6.015 1.00 97.38 116 VAL A C 1
ATOM 870 O O . VAL A 1 116 ? 0.169 2.166 7.073 1.00 97.38 116 VAL A O 1
ATOM 873 N N . ARG A 1 117 ? -0.884 2.011 5.090 1.00 96.94 117 ARG A N 1
ATOM 874 C CA . ARG A 1 117 ? -1.907 3.027 5.377 1.00 96.94 117 ARG A CA 1
ATOM 875 C C . ARG A 1 117 ? -3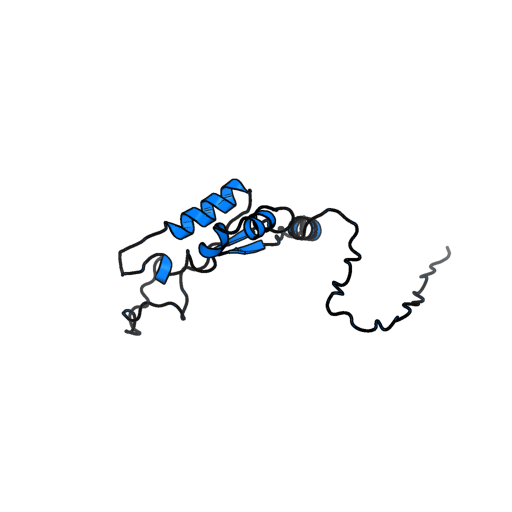.255 2.353 5.433 1.00 96.94 117 ARG A C 1
ATOM 877 O O . ARG A 1 117 ? -3.705 1.801 4.434 1.00 96.94 117 ARG A O 1
ATOM 884 N N . CYS A 1 118 ? -3.909 2.450 6.577 1.00 95.62 118 CYS A N 1
ATOM 885 C CA . CYS A 1 118 ? -5.267 1.961 6.714 1.00 95.62 118 CYS A CA 1
ATOM 886 C C . CYS A 1 118 ? -6.236 2.878 5.958 1.00 95.62 118 CYS A C 1
ATOM 888 O O . CYS A 1 118 ? -6.103 4.106 5.979 1.00 95.62 118 CYS A O 1
ATOM 890 N N . HIS A 1 119 ? -7.202 2.271 5.277 1.00 95.12 119 HIS A N 1
ATOM 891 C CA . HIS A 1 119 ? -8.233 2.956 4.510 1.00 95.12 119 HIS A CA 1
ATOM 892 C C . HIS A 1 119 ? -9.490 2.077 4.526 1.00 95.12 119 HIS A C 1
ATOM 894 O O . HIS A 1 119 ? -9.474 0.991 3.965 1.00 95.12 119 HIS A O 1
ATOM 900 N N . THR A 1 120 ? -10.579 2.463 5.180 1.00 93.06 120 THR A N 1
ATOM 901 C CA . THR A 1 120 ? -10.880 3.708 5.907 1.00 93.06 120 THR A CA 1
ATOM 902 C C . THR A 1 120 ? -11.923 3.398 6.976 1.00 93.06 120 THR A C 1
ATOM 904 O O . THR A 1 120 ? -12.689 2.457 6.813 1.00 93.06 120 THR A O 1
ATOM 907 N N . LEU A 1 121 ? -11.984 4.194 8.047 1.00 89.00 121 LEU A N 1
ATOM 908 C CA . LEU A 1 121 ? -12.939 3.950 9.134 1.00 89.00 121 LEU A CA 1
ATOM 909 C C . LEU A 1 121 ? -14.367 4.382 8.779 1.00 89.00 121 LEU A C 1
ATOM 911 O O . LEU A 1 121 ? -15.319 3.694 9.116 1.00 89.00 121 LEU A O 1
ATOM 915 N N . VAL A 1 122 ? -14.534 5.519 8.096 1.00 86.50 122 VAL A N 1
ATOM 916 C CA . VAL A 1 122 ? -15.860 6.069 7.772 1.00 86.50 122 VAL A CA 1
ATOM 917 C C . VAL A 1 122 ? -15.868 6.577 6.336 1.00 86.50 122 VAL A C 1
ATOM 919 O O . VAL A 1 122 ? -14.991 7.355 5.949 1.00 86.50 122 VAL A O 1
ATOM 922 N N . TRP A 1 123 ? -16.848 6.141 5.539 1.00 79.69 123 TRP A N 1
ATOM 923 C CA . TRP A 1 123 ? -17.037 6.601 4.163 1.00 79.69 123 TRP A CA 1
ATOM 924 C C . TRP A 1 123 ? -18.481 6.428 3.679 1.00 79.69 123 TRP A C 1
ATOM 926 O O . TRP A 1 123 ? -19.154 5.478 4.059 1.00 79.69 123 TRP A O 1
ATOM 936 N N . GLN A 1 124 ? -18.946 7.339 2.816 1.00 72.44 124 GLN A N 1
ATOM 937 C CA . GLN A 1 124 ? -20.360 7.450 2.446 1.00 72.44 124 GLN A CA 1
ATOM 938 C C . GLN A 1 124 ? -20.886 6.384 1.467 1.00 72.44 124 GLN A C 1
ATOM 940 O O . GLN A 1 124 ? -22.095 6.223 1.341 1.00 72.44 124 GLN A O 1
ATOM 945 N N . TRP A 1 125 ? -20.007 5.727 0.703 1.00 60.47 125 TRP A N 1
ATOM 946 C CA . TRP A 1 125 ? -20.406 4.966 -0.492 1.00 60.47 125 TRP A CA 1
ATOM 947 C C . TRP A 1 125 ? -20.533 3.452 -0.263 1.00 60.47 125 TRP A C 1
ATOM 949 O O . TRP A 1 125 ? -21.126 2.755 -1.078 1.00 60.47 125 TRP A O 1
ATOM 959 N N . GLU A 1 126 ? -20.015 2.933 0.847 1.00 56.69 126 GLU A N 1
ATOM 960 C CA . GLU A 1 126 ? -19.933 1.487 1.106 1.00 56.69 126 GLU A CA 1
ATOM 961 C C . GLU A 1 126 ? -20.611 1.110 2.428 1.00 56.69 126 GLU A C 1
ATOM 963 O O . GLU A 1 126 ? -20.139 0.278 3.198 1.00 56.69 126 GLU A O 1
ATOM 968 N N . TYR A 1 127 ? -21.750 1.749 2.696 1.00 57.53 127 TYR A N 1
ATOM 969 C CA . TYR A 1 127 ? -22.629 1.352 3.788 1.00 57.53 127 TYR A CA 1
ATOM 970 C C . TYR A 1 127 ? -23.414 0.087 3.434 1.00 57.53 127 TYR A C 1
ATOM 972 O O . TYR A 1 127 ? -23.956 -0.050 2.334 1.00 57.53 127 TYR A O 1
ATOM 980 N N . LEU A 1 128 ? -23.571 -0.801 4.419 1.00 51.94 128 LEU A N 1
ATOM 981 C CA . LEU A 1 128 ? -24.621 -1.812 4.395 1.00 51.94 128 LEU A CA 1
ATOM 982 C C . LEU A 1 128 ? -25.989 -1.107 4.323 1.00 51.94 128 LEU A C 1
ATOM 984 O O . LEU A 1 128 ? -26.268 -0.208 5.116 1.00 51.94 128 LEU A O 1
ATOM 988 N N . LEU A 1 129 ? -26.877 -1.559 3.430 1.00 48.62 129 LEU A N 1
ATOM 989 C CA . LEU A 1 129 ? -28.240 -1.026 3.233 1.00 48.62 129 LEU A CA 1
ATOM 990 C C . LEU A 1 129 ? -29.132 -1.022 4.499 1.00 48.62 129 LEU A C 1
ATOM 992 O O . LEU A 1 129 ? -30.247 -0.510 4.462 1.00 48.62 129 LEU A O 1
ATOM 996 N N . THR A 1 130 ? -28.671 -1.572 5.624 1.00 46.19 130 THR A N 1
ATOM 997 C CA . THR A 1 130 ? -29.349 -1.514 6.928 1.00 46.19 130 THR A CA 1
ATOM 998 C C . THR A 1 130 ? -29.086 -0.227 7.717 1.00 46.19 130 THR A C 1
ATOM 1000 O O . THR A 1 130 ? -29.795 0.020 8.685 1.00 46.19 130 THR A O 1
ATOM 1003 N N . ILE A 1 131 ? -28.132 0.619 7.311 1.00 51.78 131 ILE A N 1
ATOM 1004 C CA . ILE A 1 131 ? -27.852 1.931 7.936 1.00 51.78 131 ILE A CA 1
ATOM 1005 C C . ILE A 1 131 ? -28.586 3.046 7.159 1.00 51.78 131 ILE A C 1
ATOM 1007 O O . ILE A 1 131 ? -28.037 4.090 6.827 1.00 51.78 131 ILE A O 1
ATOM 1011 N N . GLY A 1 132 ? -29.842 2.784 6.787 1.00 46.31 132 GLY A N 1
ATOM 1012 C CA . GLY A 1 132 ? -30.702 3.714 6.044 1.00 46.31 132 GLY A CA 1
ATOM 1013 C C . GLY A 1 132 ? -31.444 4.729 6.918 1.00 46.31 132 GLY A C 1
ATOM 1014 O O . GLY A 1 132 ? -32.249 5.494 6.394 1.00 46.31 132 GLY A O 1
ATOM 1015 N N . ASP A 1 133 ? -31.204 4.740 8.229 1.00 41.78 133 ASP A N 1
ATOM 1016 C CA . ASP A 1 133 ? -31.753 5.753 9.125 1.00 41.78 133 ASP A CA 1
ATOM 1017 C C . ASP A 1 133 ? -30.689 6.830 9.371 1.00 41.78 133 ASP A C 1
ATOM 1019 O O . ASP A 1 133 ? -29.639 6.584 9.972 1.00 41.78 133 ASP A O 1
ATOM 1023 N N . SER A 1 134 ? -30.962 8.037 8.880 1.00 47.94 134 SER A N 1
ATOM 1024 C CA . SER A 1 134 ? -30.110 9.230 8.958 1.00 47.94 134 SER A CA 1
ATOM 1025 C C . SER A 1 134 ? -29.822 9.710 10.390 1.00 47.94 134 SER A C 1
ATOM 1027 O O . SER A 1 134 ? -29.136 10.715 10.576 1.00 47.94 134 SER A O 1
ATOM 1029 N N . SER A 1 135 ? -30.316 8.996 11.402 1.00 43.28 135 SER A N 1
ATOM 1030 C CA . SER A 1 135 ? -30.105 9.255 12.825 1.00 43.28 135 SER A CA 1
ATOM 1031 C C . SER A 1 135 ? -28.924 8.496 13.456 1.00 43.28 135 SER A C 1
ATOM 1033 O O . SER A 1 135 ? -28.479 8.882 14.537 1.00 43.28 135 SER A O 1
ATOM 1035 N N . MET A 1 136 ? -28.355 7.473 12.805 1.00 45.25 136 MET A N 1
ATOM 1036 C CA . MET A 1 136 ? -27.322 6.609 13.410 1.00 45.25 136 MET A CA 1
ATOM 1037 C C . MET A 1 136 ? -25.900 6.952 12.954 1.00 45.25 136 MET A C 1
ATOM 1039 O O . MET A 1 136 ? -25.133 6.104 12.503 1.00 45.25 136 MET A O 1
ATOM 1043 N N . LEU A 1 137 ? -25.512 8.212 13.149 1.00 45.84 137 LEU A N 1
ATOM 1044 C CA . LEU A 1 137 ? -24.104 8.614 13.205 1.00 45.84 137 LEU A CA 1
ATOM 1045 C C . LEU A 1 137 ? -23.523 8.144 14.554 1.00 45.84 137 LEU A C 1
ATOM 1047 O O . LEU A 1 137 ? -23.183 8.942 15.425 1.00 45.84 137 LEU A O 1
ATOM 1051 N N . THR A 1 138 ? -23.471 6.827 14.776 1.00 41.12 138 THR A N 1
ATOM 1052 C CA . THR A 1 138 ? -22.791 6.266 15.946 1.00 41.12 138 THR A CA 1
ATOM 1053 C C . THR A 1 138 ? -21.298 6.255 15.668 1.00 41.12 138 THR A C 1
ATOM 1055 O O . THR A 1 138 ? -20.737 5.369 15.034 1.00 41.12 138 THR A O 1
ATOM 1058 N N . LEU A 1 139 ? -20.692 7.331 16.144 1.00 36.78 139 LEU A N 1
ATOM 1059 C CA . LEU A 1 139 ? -19.288 7.502 16.444 1.00 36.78 139 LEU A CA 1
ATOM 1060 C C . LEU A 1 139 ? -18.695 6.237 17.103 1.00 36.78 139 LEU A C 1
ATOM 1062 O O . LEU A 1 139 ? -19.048 5.913 18.234 1.00 36.78 139 LEU A O 1
ATOM 1066 N N . MET A 1 140 ? -17.770 5.562 16.421 1.00 33.53 140 MET A N 1
ATOM 1067 C CA . MET A 1 140 ? -16.725 4.776 17.079 1.00 33.53 140 MET A CA 1
ATOM 1068 C C . MET A 1 140 ? -15.461 5.643 17.126 1.00 33.53 140 MET A C 1
ATOM 1070 O O . MET A 1 140 ? -14.756 5.788 16.126 1.00 33.53 140 MET A O 1
ATOM 1074 N N . ILE A 1 141 ? -15.225 6.253 18.290 1.00 41.19 141 ILE A N 1
ATOM 1075 C CA . ILE A 1 141 ? -13.885 6.513 18.837 1.00 41.19 141 ILE A CA 1
ATOM 1076 C C . ILE A 1 141 ? -13.779 5.718 20.131 1.00 41.19 141 ILE A C 1
ATOM 1078 O O . ILE A 1 141 ? -14.810 5.661 20.842 1.00 41.19 141 ILE A O 1
#

Secondary structure (DSSP, 8-state):
---------------------TT--------S---HHHHHHHHHTTTT----EEEE-GGGGG-HHHHHHHT-TTT-SEEEESSTTSHHHH-SBTTB---HHHHHHHHHHHHHT-EE----S--SSS--TT---TT------